Protein AF-A0A1Y3NS62-F1 (afdb_monomer_lite)

Foldseek 3Di:
DDWAWEWEQ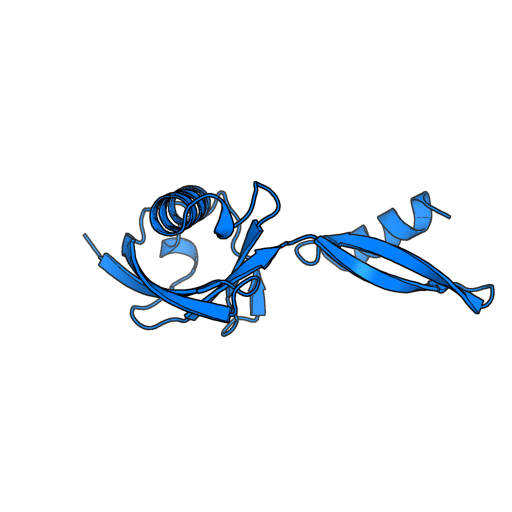EPLVRDTDTDTDDQQDFQLVVLVVVCVVVPCSSDDPQKFKAFPVVRATGDRGDGNVVVVDHRYGYIYTDGQWDWDFDQDPVRDTDTDTDRVNDPVVVVVVVVVVVD

Secondary structure (DSSP, 8-state):
--EEEEEEEETTTTEEEEEEEETTSBHHHHHHHHHHHHGGGG--TTEEEEETTTTEEPPTTSBSGGGTPPTT-EEEEEESEEEEEEE-TTS-EEEEEEETTS-HHHHHHHHHHT-

Sequence (115 aa):
MSQLSVKVVIVDMSITKTLSLVGSMTVQEVCRDIREKNGEVAGGIDHSLFWPDNKKWLALGRTLDFYDIKTGDTLEFKKKHRILKVKMMDETIKTFLIDESLPVKTIVEYVGQKL

Radius of gyration: 16.31 Å; chains: 1; bounding box: 48×23×37 Å

Structure (mmCIF, N/CA/C/O backbone):
data_AF-A0A1Y3NS62-F1
#
_entry.id   AF-A0A1Y3NS62-F1
#
loop_
_atom_site.group_PDB
_atom_site.id
_atom_site.type_symbol
_atom_site.label_atom_id
_atom_site.label_alt_id
_atom_site.label_comp_id
_atom_site.label_asym_id
_atom_site.label_entity_id
_atom_site.label_seq_id
_atom_site.pdbx_PDB_ins_code
_atom_site.Cartn_x
_atom_site.Cartn_y
_atom_site.Cartn_z
_atom_site.occupancy
_atom_site.B_iso_or_equiv
_atom_site.auth_seq_id
_atom_site.auth_comp_id
_atom_site.auth_asym_id
_atom_site.auth_atom_id
_atom_site.pdbx_PDB_model_num
ATOM 1 N N . MET A 1 1 ? -26.716 1.859 12.434 1.00 47.66 1 MET A N 1
ATOM 2 C CA . MET A 1 1 ? -25.401 2.336 11.958 1.00 47.66 1 MET A CA 1
ATOM 3 C C . MET A 1 1 ? -24.390 1.251 12.270 1.00 47.66 1 MET A C 1
ATOM 5 O O . MET A 1 1 ? -24.193 0.955 13.441 1.00 47.66 1 MET A O 1
ATOM 9 N N . SER A 1 2 ? -23.859 0.576 11.253 1.00 56.16 2 SER A N 1
ATOM 10 C CA . SER A 1 2 ? -23.007 -0.604 11.434 1.00 56.16 2 SER A CA 1
ATOM 11 C C . SER A 1 2 ? -21.579 -0.168 11.761 1.00 56.16 2 SER A C 1
ATOM 13 O O . SER A 1 2 ? -20.825 0.242 10.879 1.00 56.16 2 SER A O 1
ATOM 15 N N . GLN A 1 3 ? -21.238 -0.195 13.048 1.00 71.25 3 GLN A N 1
ATOM 16 C CA . GLN A 1 3 ? -19.872 0.009 13.518 1.00 71.25 3 GLN A CA 1
ATOM 17 C C . GLN A 1 3 ? -19.074 -1.282 13.286 1.00 71.25 3 GLN A C 1
ATOM 19 O O . GLN A 1 3 ? -19.490 -2.361 13.706 1.00 71.25 3 GLN A O 1
ATOM 24 N N . LEU A 1 4 ? -17.940 -1.162 12.606 1.00 79.88 4 LEU A N 1
ATOM 25 C CA . LEU A 1 4 ? -17.010 -2.238 12.289 1.00 79.88 4 LEU A CA 1
ATOM 26 C C . LEU A 1 4 ? -15.751 -2.045 13.129 1.00 79.88 4 LEU A C 1
ATOM 28 O O . LEU A 1 4 ? -15.069 -1.032 12.996 1.00 79.88 4 LEU A O 1
ATOM 32 N N . SER A 1 5 ? -15.415 -3.003 13.988 1.00 81.50 5 SER A N 1
ATOM 33 C CA . SER A 1 5 ? -14.142 -2.949 14.720 1.00 81.50 5 SER A CA 1
ATOM 34 C C . SER A 1 5 ? -13.089 -3.732 13.950 1.00 81.50 5 SER A C 1
ATOM 36 O O . SER A 1 5 ? -13.149 -4.957 13.916 1.00 81.50 5 SER A O 1
ATOM 38 N N . VAL A 1 6 ? -12.121 -3.051 13.348 1.00 84.56 6 VAL A N 1
ATOM 39 C CA . VAL A 1 6 ? -11.032 -3.673 12.579 1.00 84.56 6 VAL A CA 1
ATOM 40 C C . VAL A 1 6 ? -9.683 -3.449 13.236 1.00 84.56 6 VAL A C 1
ATOM 42 O O . VAL A 1 6 ? -9.439 -2.436 13.890 1.00 84.56 6 VAL A O 1
ATOM 45 N N . LYS A 1 7 ? -8.785 -4.412 13.063 1.00 85.06 7 LYS A N 1
ATOM 46 C CA . LYS A 1 7 ? -7.405 -4.342 13.535 1.00 85.06 7 LYS A CA 1
ATOM 47 C C . LYS A 1 7 ? -6.548 -3.712 12.453 1.00 85.06 7 LYS A C 1
ATOM 49 O O . LYS A 1 7 ? -6.329 -4.308 11.411 1.00 85.06 7 LYS A O 1
ATOM 54 N N . VAL A 1 8 ? -6.039 -2.520 12.702 1.00 85.12 8 VAL A N 1
ATOM 55 C CA . VAL A 1 8 ? -5.092 -1.846 11.821 1.00 85.12 8 VAL A CA 1
ATOM 56 C C . VAL A 1 8 ? -3.671 -2.116 12.309 1.00 85.12 8 VAL A C 1
ATOM 58 O O . VAL A 1 8 ? -3.312 -1.767 13.431 1.00 85.12 8 VAL A O 1
ATOM 61 N N . VAL A 1 9 ? -2.855 -2.734 11.465 1.00 83.75 9 VAL A N 1
ATOM 62 C CA . VAL A 1 9 ? -1.438 -3.022 11.683 1.00 83.75 9 VAL A CA 1
ATOM 63 C C . VAL A 1 9 ? -0.616 -1.967 10.964 1.00 83.75 9 VAL A C 1
ATOM 65 O O . VAL A 1 9 ? -0.591 -1.921 9.740 1.00 83.75 9 VAL A O 1
ATOM 68 N N . ILE A 1 10 ? 0.077 -1.113 11.701 1.00 81.12 10 ILE A N 1
ATOM 69 C CA . ILE A 1 10 ? 0.996 -0.132 11.126 1.00 81.12 10 ILE A CA 1
ATOM 70 C C . ILE A 1 10 ? 2.326 -0.831 10.902 1.00 81.12 10 ILE A C 1
ATOM 72 O O . ILE A 1 10 ? 3.041 -1.120 11.861 1.00 81.12 10 ILE A O 1
ATOM 76 N N . VAL A 1 11 ? 2.657 -1.103 9.641 1.00 73.44 11 VAL A N 1
ATOM 77 C CA . VAL A 1 11 ? 3.850 -1.882 9.274 1.00 73.44 11 VAL A CA 1
ATOM 78 C C . VAL A 1 11 ? 5.138 -1.141 9.646 1.00 73.44 11 VAL A C 1
ATOM 80 O O . VAL A 1 11 ? 6.090 -1.772 10.088 1.00 73.44 11 VAL A O 1
ATOM 83 N N . ASP A 1 12 ? 5.145 0.194 9.553 1.00 68.12 12 ASP A N 1
ATOM 84 C CA . ASP A 1 12 ? 6.319 1.033 9.858 1.00 68.12 12 ASP A CA 1
ATOM 85 C C . ASP A 1 12 ? 6.753 0.920 11.340 1.00 68.12 12 ASP A C 1
ATOM 87 O O . ASP A 1 12 ? 7.940 0.959 11.640 1.00 68.12 12 ASP A O 1
ATOM 91 N N . MET A 1 13 ? 5.810 0.661 12.259 1.00 66.00 13 MET A N 1
ATOM 92 C CA . MET A 1 13 ? 6.085 0.454 13.693 1.00 66.00 13 MET A CA 1
ATOM 93 C C . MET A 1 13 ? 5.811 -0.974 14.193 1.00 66.00 13 MET A C 1
ATOM 95 O O . MET A 1 13 ? 6.001 -1.253 15.373 1.00 66.00 13 MET A O 1
ATOM 99 N N . SER A 1 14 ? 5.322 -1.878 13.338 1.00 70.12 14 SER A N 1
ATOM 100 C CA . SER A 1 14 ? 4.799 -3.198 13.739 1.00 70.12 14 SER A CA 1
ATOM 101 C C . SER A 1 14 ? 3.763 -3.139 14.881 1.00 70.12 14 SER A C 1
ATOM 103 O O . SER A 1 14 ? 3.653 -4.058 15.693 1.00 70.12 14 SER A O 1
ATOM 105 N N . ILE A 1 15 ? 2.981 -2.055 14.957 1.00 79.56 15 ILE A N 1
ATOM 106 C CA . ILE A 1 15 ? 1.952 -1.857 15.990 1.00 79.56 15 ILE A CA 1
ATOM 107 C C . ILE A 1 15 ? 0.597 -2.274 15.436 1.00 79.56 15 ILE A C 1
ATOM 109 O O . ILE A 1 15 ? 0.157 -1.755 14.415 1.00 79.56 15 ILE A O 1
ATOM 113 N N . THR A 1 16 ? -0.108 -3.144 16.157 1.00 80.00 16 THR A N 1
ATOM 114 C CA . THR A 1 16 ? -1.509 -3.473 15.863 1.00 80.00 16 THR A CA 1
ATOM 115 C C . THR A 1 16 ? -2.429 -2.685 16.786 1.00 80.00 16 THR A C 1
ATOM 117 O O . THR A 1 16 ? -2.296 -2.758 18.007 1.00 80.00 16 THR A O 1
ATOM 120 N N . LYS A 1 17 ? -3.381 -1.942 16.223 1.00 78.94 17 LYS A N 1
ATOM 121 C CA . LYS A 1 17 ? -4.410 -1.207 16.964 1.00 78.94 17 LYS A CA 1
ATOM 122 C C . LYS A 1 17 ? -5.790 -1.559 16.449 1.00 78.94 17 LYS A C 1
ATOM 124 O O . LYS A 1 17 ? -6.032 -1.568 15.252 1.00 78.94 17 LYS A O 1
ATOM 129 N N . THR A 1 18 ? -6.716 -1.799 17.362 1.00 81.38 18 THR A N 1
ATOM 130 C CA . THR A 1 18 ? -8.120 -2.005 17.011 1.00 81.38 18 THR A CA 1
ATOM 131 C C . THR A 1 18 ? -8.802 -0.646 16.895 1.00 81.38 18 THR A C 1
ATOM 133 O O . THR A 1 18 ? -8.859 0.096 17.875 1.00 81.38 18 THR A O 1
ATOM 136 N N . LEU A 1 19 ? -9.301 -0.308 15.707 1.00 79.56 19 LEU A N 1
ATOM 137 C CA . LEU A 1 19 ? -10.101 0.886 15.469 1.00 79.56 19 LEU A CA 1
ATOM 138 C C . LEU A 1 19 ? -11.559 0.513 15.222 1.00 79.56 19 LEU A C 1
ATOM 140 O O . LEU A 1 19 ? -11.879 -0.354 14.410 1.00 79.56 19 LEU A O 1
ATOM 144 N N . SER A 1 20 ? -12.435 1.230 15.916 1.00 80.56 20 SER A N 1
ATOM 145 C CA . SER A 1 20 ? -13.868 1.263 15.651 1.00 80.56 20 SER A CA 1
ATOM 146 C C . SER A 1 20 ? -14.126 2.209 14.483 1.00 80.56 20 SER A C 1
ATOM 148 O O . SER A 1 20 ? -14.032 3.424 14.648 1.00 80.56 20 SER A O 1
ATOM 150 N N . LEU A 1 21 ? -14.415 1.659 13.311 1.00 78.94 21 LEU A N 1
ATOM 151 C CA . LEU A 1 21 ? -14.736 2.396 12.093 1.00 78.94 21 LEU A CA 1
ATOM 152 C C . LEU A 1 21 ? -16.220 2.238 11.765 1.00 78.94 21 LEU A C 1
ATOM 154 O O . LEU A 1 21 ? -16.913 1.386 12.319 1.00 78.94 21 LEU A O 1
ATOM 158 N N . VAL A 1 22 ? -16.720 3.047 10.840 1.00 81.19 22 VAL A N 1
ATOM 159 C CA . VAL A 1 22 ? -18.082 2.912 10.314 1.00 81.19 22 VAL A CA 1
ATOM 160 C C . VAL A 1 22 ? -17.977 2.552 8.838 1.00 81.19 22 VAL A C 1
ATOM 162 O O . VAL A 1 22 ? -17.185 3.160 8.123 1.00 81.19 22 VAL A O 1
ATOM 165 N N . GLY A 1 23 ? -18.764 1.579 8.364 1.00 76.31 23 GLY A N 1
ATOM 166 C CA . GLY A 1 23 ? -18.721 1.139 6.957 1.00 76.31 23 GLY A CA 1
ATOM 167 C C . GLY A 1 23 ? -18.938 2.279 5.951 1.00 76.31 23 GLY A C 1
ATOM 168 O O . GLY A 1 23 ? -18.350 2.280 4.871 1.00 76.31 23 GLY A O 1
ATOM 169 N N . SER A 1 24 ? -19.701 3.303 6.345 1.00 80.25 24 SER A N 1
ATOM 170 C CA . SER A 1 24 ? -19.955 4.504 5.545 1.00 80.25 24 SER A CA 1
ATOM 171 C C . SER A 1 24 ? -18.753 5.442 5.399 1.00 80.25 24 SER A C 1
ATOM 173 O O . SER A 1 24 ? -18.800 6.330 4.554 1.00 80.25 24 SER A O 1
ATOM 175 N N . MET A 1 25 ? -17.700 5.284 6.208 1.00 82.38 25 MET A N 1
ATOM 176 C CA . MET A 1 25 ? -16.495 6.109 6.100 1.00 82.38 25 MET A CA 1
ATOM 177 C C . MET A 1 25 ? -15.686 5.710 4.872 1.00 82.38 25 MET A C 1
ATOM 179 O O . MET A 1 25 ? -15.574 4.531 4.512 1.00 82.38 25 MET A O 1
ATOM 183 N N . THR A 1 26 ? -15.086 6.706 4.237 1.00 85.12 26 THR A N 1
ATOM 184 C CA . THR A 1 26 ? -14.135 6.482 3.150 1.00 85.12 26 THR A CA 1
ATOM 185 C C . THR A 1 26 ? -12.800 5.986 3.692 1.00 85.12 26 THR A C 1
ATOM 187 O O . THR A 1 26 ? -12.387 6.328 4.801 1.00 85.12 26 THR A O 1
ATOM 190 N N . VAL A 1 27 ? -12.071 5.201 2.899 1.00 84.19 27 VAL A N 1
ATOM 191 C CA . VAL A 1 27 ? -10.721 4.738 3.265 1.00 84.19 27 VAL A CA 1
ATOM 192 C C . VAL A 1 27 ? -9.791 5.931 3.544 1.00 84.19 27 VAL A C 1
ATOM 194 O O . VAL A 1 27 ? -8.908 5.833 4.394 1.00 84.19 27 VAL A O 1
ATOM 197 N N . GLN A 1 28 ? -10.005 7.076 2.886 1.00 83.44 28 GLN A N 1
ATOM 198 C CA . GLN A 1 28 ? -9.296 8.322 3.181 1.00 83.44 28 GLN A CA 1
ATOM 199 C C . GLN A 1 28 ? -9.586 8.860 4.588 1.00 83.44 28 GLN A C 1
ATOM 201 O O . GLN A 1 28 ? -8.650 9.225 5.300 1.00 83.44 28 GLN A O 1
ATOM 206 N N . GLU A 1 29 ? -10.850 8.911 5.004 1.00 83.94 29 GLU A N 1
ATOM 207 C CA . GLU A 1 29 ? -11.214 9.329 6.363 1.00 83.94 29 GLU A CA 1
ATOM 208 C C . GLU A 1 29 ? -10.660 8.367 7.407 1.00 83.94 29 GLU A C 1
ATOM 210 O O . GLU A 1 29 ? -10.131 8.803 8.421 1.00 83.94 29 GLU A O 1
ATOM 215 N N . VAL A 1 30 ? -10.695 7.066 7.128 1.00 81.69 30 VAL A N 1
ATOM 216 C CA . VAL A 1 30 ? -10.108 6.047 8.002 1.00 81.69 30 VAL A CA 1
ATOM 217 C C . VAL A 1 30 ? -8.598 6.212 8.124 1.00 81.69 30 VAL A C 1
ATOM 219 O O . VAL A 1 30 ? -8.065 6.171 9.227 1.00 81.69 30 VAL A O 1
ATOM 222 N N . CYS A 1 31 ? -7.902 6.453 7.014 1.00 80.25 31 CYS A N 1
ATOM 223 C CA . CYS A 1 31 ? -6.475 6.775 7.006 1.00 80.25 31 CYS A CA 1
ATOM 224 C C . CYS A 1 31 ? -6.177 8.014 7.866 1.00 80.25 31 CYS A C 1
ATOM 226 O O . CYS A 1 31 ? -5.236 8.012 8.663 1.00 80.25 31 CYS A O 1
ATOM 228 N N . ARG A 1 32 ? -7.013 9.051 7.759 1.00 80.12 32 ARG A N 1
ATOM 229 C CA . ARG A 1 32 ? -6.907 10.255 8.586 1.00 80.12 32 ARG A CA 1
ATOM 230 C C . ARG A 1 32 ? -7.154 9.957 10.067 1.00 80.12 32 ARG A C 1
ATOM 232 O O . ARG A 1 32 ? -6.370 10.426 10.880 1.00 80.12 32 ARG A O 1
ATOM 239 N N . ASP A 1 33 ? -8.168 9.167 10.412 1.00 81.06 33 ASP A N 1
ATOM 240 C CA . ASP A 1 33 ? -8.488 8.793 11.799 1.00 81.06 33 ASP A CA 1
ATOM 241 C C . ASP A 1 33 ? -7.361 7.962 12.432 1.00 81.06 33 ASP A C 1
ATOM 243 O O . ASP A 1 33 ? -6.941 8.220 13.560 1.00 81.06 33 ASP A O 1
ATOM 247 N N . ILE A 1 34 ? -6.791 7.020 11.670 1.00 79.75 34 ILE A N 1
ATOM 248 C CA . ILE A 1 34 ? -5.597 6.264 12.072 1.00 79.75 34 ILE A CA 1
ATOM 249 C C . ILE A 1 34 ? -4.440 7.226 12.333 1.00 79.75 34 ILE A C 1
ATOM 251 O O . ILE A 1 34 ? -3.789 7.122 13.370 1.00 79.75 34 ILE A O 1
ATOM 255 N N . ARG A 1 35 ? -4.193 8.182 11.432 1.00 77.38 35 ARG A N 1
ATOM 256 C CA . ARG A 1 35 ? -3.127 9.179 11.592 1.00 77.38 35 ARG A CA 1
ATOM 257 C C . ARG A 1 35 ? -3.356 10.089 12.794 1.00 77.38 35 ARG A C 1
ATOM 259 O O . ARG A 1 35 ? -2.411 10.381 13.513 1.00 77.38 35 ARG A O 1
ATOM 266 N N . GLU A 1 36 ? -4.588 10.505 13.044 1.00 77.62 36 GLU A N 1
ATOM 267 C CA . GLU A 1 36 ? -4.942 11.335 14.196 1.00 77.62 36 GLU A CA 1
ATOM 268 C C . GLU A 1 36 ? -4.734 10.569 15.511 1.00 77.62 36 GLU A C 1
ATOM 270 O O . GLU A 1 36 ? -4.149 11.097 16.455 1.00 77.62 36 GLU A O 1
ATOM 275 N N . LYS A 1 37 ? -5.089 9.279 15.547 1.00 73.25 37 LYS A N 1
ATOM 276 C CA . LYS A 1 37 ? -4.883 8.407 16.717 1.00 73.25 37 LYS A CA 1
ATOM 277 C C . LYS A 1 37 ? -3.443 7.945 16.929 1.00 73.25 37 LYS A C 1
ATOM 279 O O . LYS A 1 37 ? -3.097 7.555 18.046 1.00 73.25 37 LYS A O 1
ATOM 284 N N . ASN A 1 38 ? -2.614 7.940 15.888 1.00 66.88 38 ASN A N 1
ATOM 285 C CA . ASN A 1 38 ? -1.221 7.486 15.951 1.00 66.88 38 ASN A CA 1
ATOM 286 C C . ASN A 1 38 ? -0.179 8.603 15.790 1.00 66.88 38 ASN A C 1
ATOM 288 O O . ASN A 1 38 ? 1.016 8.318 15.866 1.00 66.88 38 ASN A O 1
ATOM 292 N N . GLY A 1 39 ? -0.607 9.853 15.606 1.00 60.47 39 GLY A N 1
ATOM 293 C CA . GLY A 1 39 ? 0.271 10.996 15.365 1.00 60.47 39 GLY A CA 1
ATOM 294 C C . GLY A 1 39 ? 1.012 10.926 14.023 1.00 60.47 39 GLY A C 1
ATOM 295 O O . GLY A 1 39 ? 0.736 10.090 13.160 1.00 60.47 39 GLY A O 1
ATOM 296 N N . GLU A 1 40 ? 2.010 11.798 13.842 1.00 53.28 40 GLU A N 1
ATOM 297 C CA . GLU A 1 40 ? 2.873 11.836 12.642 1.00 53.28 40 GLU A CA 1
ATOM 298 C C . GLU A 1 40 ? 3.617 10.519 12.361 1.00 53.28 40 GLU A C 1
ATOM 300 O O . GLU A 1 40 ? 4.076 10.292 11.243 1.00 53.28 40 GLU A O 1
ATOM 305 N N . VAL A 1 41 ? 3.666 9.617 13.343 1.00 50.97 41 VAL A N 1
ATOM 306 C CA . VAL A 1 41 ? 4.307 8.299 13.263 1.00 50.97 41 VAL A CA 1
ATOM 307 C C . VAL A 1 41 ? 3.507 7.294 12.427 1.00 50.97 41 VAL A C 1
ATOM 309 O O . VAL A 1 41 ? 4.046 6.276 12.003 1.00 50.97 41 VAL A O 1
ATOM 312 N N . ALA A 1 42 ? 2.228 7.566 12.145 1.00 53.44 42 ALA A N 1
ATOM 313 C CA . ALA A 1 42 ? 1.456 6.761 11.197 1.00 53.44 42 ALA A CA 1
ATOM 314 C C . ALA A 1 42 ? 1.985 6.910 9.760 1.00 53.44 42 ALA A C 1
ATOM 316 O O . ALA A 1 42 ? 1.835 5.994 8.959 1.00 53.44 42 ALA A O 1
ATOM 317 N N . GLY A 1 43 ? 2.642 8.032 9.449 1.00 54.97 43 GLY A N 1
ATOM 318 C CA . GLY A 1 43 ? 3.190 8.319 8.133 1.00 54.97 43 GLY A CA 1
ATOM 319 C C . GLY A 1 43 ? 2.313 9.222 7.252 1.00 54.97 43 GLY A C 1
ATOM 320 O O . GLY A 1 43 ? 1.180 9.569 7.587 1.00 54.97 43 GLY A O 1
ATOM 321 N N . GLY A 1 44 ? 2.906 9.696 6.148 1.00 60.94 44 GLY A N 1
ATOM 322 C CA . GLY A 1 44 ? 2.349 10.734 5.267 1.00 60.94 44 GLY A CA 1
ATOM 323 C C . GLY A 1 44 ? 1.344 10.247 4.215 1.00 60.94 44 GLY A C 1
ATOM 324 O O . GLY A 1 44 ? 0.932 9.090 4.218 1.00 60.94 44 GLY A O 1
ATOM 325 N N . ILE A 1 45 ? 0.995 11.139 3.279 1.00 62.62 45 ILE A N 1
ATOM 326 C CA . ILE A 1 45 ? 0.067 10.920 2.145 1.00 62.62 45 ILE A CA 1
ATOM 327 C C . ILE A 1 45 ? 0.396 9.699 1.268 1.00 62.62 45 ILE A C 1
ATOM 329 O O . ILE A 1 45 ? -0.471 9.190 0.564 1.00 62.62 45 ILE A O 1
ATOM 333 N N . ASP A 1 46 ? 1.628 9.204 1.344 1.00 69.69 46 ASP A N 1
ATOM 334 C CA . ASP A 1 46 ? 2.101 8.005 0.651 1.00 69.69 46 ASP A CA 1
ATOM 335 C C . ASP A 1 46 ? 1.645 6.683 1.290 1.00 69.69 46 ASP A C 1
ATOM 337 O O . ASP A 1 46 ? 1.933 5.607 0.755 1.00 69.69 46 ASP A O 1
ATOM 341 N N . HIS A 1 47 ? 0.967 6.730 2.442 1.00 75.38 47 HIS A N 1
ATOM 342 C CA . HIS A 1 47 ? 0.441 5.539 3.106 1.00 75.38 47 HIS A CA 1
ATOM 343 C C . HIS A 1 47 ? -0.943 5.184 2.596 1.00 75.38 47 HIS A C 1
ATOM 345 O O . HIS A 1 47 ? -1.784 6.029 2.283 1.00 75.38 47 HIS A O 1
ATOM 351 N N . SER A 1 48 ? -1.191 3.887 2.540 1.00 79.31 48 SER A N 1
ATOM 352 C CA . SER A 1 48 ? -2.479 3.349 2.163 1.00 79.31 48 SER A CA 1
ATOM 353 C C . SER A 1 48 ? -2.804 2.128 2.992 1.00 79.31 48 SER A C 1
ATOM 355 O O . SER A 1 48 ? -1.933 1.506 3.603 1.00 79.31 48 SER A O 1
ATOM 357 N N . LEU A 1 49 ? -4.091 1.806 3.011 1.00 83.56 49 LEU A N 1
ATOM 358 C CA . LEU A 1 49 ? -4.568 0.595 3.633 1.00 83.56 49 LEU A CA 1
ATOM 359 C C . LEU A 1 49 ? -4.402 -0.569 2.658 1.00 83.56 49 LEU A C 1
ATOM 361 O O . LEU A 1 49 ? -4.884 -0.540 1.525 1.00 83.56 49 LEU A O 1
ATOM 365 N N . PHE A 1 50 ? -3.756 -1.618 3.126 1.00 85.69 50 PHE A N 1
ATOM 366 C CA . PHE A 1 50 ? -3.660 -2.896 2.458 1.00 85.69 50 PHE A CA 1
ATOM 367 C C . PHE A 1 50 ? -4.498 -3.908 3.222 1.00 85.69 50 PHE A C 1
ATOM 369 O O . PHE A 1 50 ? -4.442 -3.989 4.442 1.00 85.69 50 PHE A O 1
ATOM 376 N N . TRP A 1 51 ? -5.295 -4.681 2.508 1.00 87.44 51 TRP A N 1
ATOM 377 C CA . TRP A 1 51 ? -6.073 -5.747 3.101 1.00 87.44 51 TRP A CA 1
ATOM 378 C C . TRP A 1 51 ? -5.329 -7.072 2.909 1.00 87.44 51 TRP A C 1
ATOM 380 O O . TRP A 1 51 ? -5.325 -7.585 1.788 1.00 87.44 51 TRP A O 1
ATOM 390 N N . PRO A 1 52 ? -4.689 -7.626 3.955 1.00 82.50 52 PRO A N 1
ATOM 391 C CA . PRO A 1 52 ? -3.927 -8.869 3.869 1.00 82.50 52 PRO A CA 1
ATOM 392 C C . PRO A 1 52 ? -4.779 -10.077 3.481 1.00 82.50 52 PRO A C 1
ATOM 394 O O . PRO A 1 52 ? -4.329 -10.874 2.661 1.00 82.50 52 PRO A O 1
ATOM 397 N N . ASP A 1 53 ? -6.008 -10.180 3.995 1.00 83.56 53 ASP A N 1
ATOM 398 C CA . ASP A 1 53 ? -6.891 -11.327 3.737 1.00 83.56 53 ASP A CA 1
ATOM 399 C C . ASP A 1 53 ? -7.210 -11.470 2.241 1.00 83.56 53 ASP A C 1
ATOM 401 O O . ASP A 1 53 ? -7.025 -12.522 1.633 1.00 83.56 53 ASP A O 1
ATOM 405 N N . ASN A 1 54 ? -7.548 -10.349 1.599 1.00 81.88 54 ASN A N 1
ATOM 406 C CA . ASN A 1 54 ? -7.849 -10.309 0.171 1.00 81.88 54 ASN A CA 1
ATOM 407 C C . ASN A 1 54 ? -6.645 -9.853 -0.688 1.00 81.88 54 ASN A C 1
ATOM 409 O O . ASN A 1 54 ? -6.802 -9.605 -1.885 1.00 81.88 54 ASN A O 1
ATOM 413 N N . LYS A 1 55 ? -5.456 -9.690 -0.090 1.00 79.88 55 LYS A N 1
ATOM 414 C CA . LYS A 1 55 ? -4.202 -9.212 -0.712 1.00 79.88 55 LYS A CA 1
ATOM 415 C C . LYS A 1 55 ? -4.373 -8.009 -1.653 1.00 79.88 55 LYS A C 1
ATOM 417 O O . LYS A 1 55 ? -3.707 -7.925 -2.685 1.00 79.88 55 LYS A O 1
ATOM 422 N N . LYS A 1 56 ? -5.280 -7.085 -1.326 1.00 83.56 56 LYS A N 1
ATOM 423 C CA . LYS A 1 56 ? -5.623 -5.933 -2.178 1.00 83.56 56 LYS A CA 1
ATOM 424 C C . LYS A 1 56 ? -5.411 -4.618 -1.453 1.00 83.56 56 LYS A C 1
ATOM 426 O O . LYS A 1 56 ? -5.647 -4.510 -0.254 1.00 83.56 56 LYS A O 1
ATOM 431 N N . TRP A 1 57 ? -5.022 -3.600 -2.204 1.00 84.50 57 TRP A N 1
ATOM 432 C CA . TRP A 1 57 ? -4.981 -2.232 -1.706 1.00 84.50 57 TRP A CA 1
ATOM 433 C C . TRP A 1 57 ? -6.384 -1.626 -1.696 1.00 84.50 57 TRP A C 1
ATOM 435 O O . TRP A 1 57 ? -7.164 -1.792 -2.638 1.00 84.50 57 TRP A O 1
ATOM 445 N N . LEU A 1 58 ? -6.705 -0.928 -0.615 1.00 82.88 58 LEU A N 1
ATOM 446 C CA . LEU A 1 58 ? -7.965 -0.225 -0.436 1.00 82.88 58 LEU A CA 1
ATOM 447 C C . LEU A 1 58 ? -7.862 1.152 -1.098 1.00 82.88 58 LEU A C 1
ATOM 449 O O . LEU A 1 58 ? -6.941 1.928 -0.840 1.00 82.88 58 LEU A O 1
ATOM 453 N N . ALA A 1 59 ? -8.805 1.454 -1.986 1.00 81.75 59 ALA A N 1
ATOM 454 C CA . ALA A 1 59 ? -8.827 2.721 -2.699 1.00 81.75 59 ALA A CA 1
ATOM 455 C C . ALA A 1 59 ? -9.324 3.829 -1.765 1.00 81.75 59 ALA A C 1
ATOM 457 O O . ALA A 1 59 ? -10.417 3.721 -1.218 1.00 81.75 59 ALA A O 1
ATOM 458 N N . LEU A 1 60 ? -8.550 4.913 -1.635 1.00 79.19 60 LEU A N 1
ATOM 459 C CA . LEU A 1 60 ? -8.854 6.050 -0.751 1.00 79.19 60 LEU A CA 1
ATOM 460 C C . LEU A 1 60 ? -10.259 6.640 -0.984 1.00 79.19 60 LEU A C 1
ATOM 462 O O . LEU A 1 60 ? -10.922 7.029 -0.029 1.00 79.19 60 LEU A O 1
ATOM 466 N N . GLY A 1 61 ? -10.722 6.651 -2.240 1.00 80.19 61 GLY A N 1
ATOM 467 C CA . GLY A 1 61 ? -12.043 7.152 -2.633 1.00 80.19 61 GLY A CA 1
ATOM 468 C C . GLY A 1 61 ? -13.192 6.144 -2.523 1.00 80.19 61 GLY A C 1
ATOM 469 O O . GLY A 1 61 ? -14.300 6.456 -2.949 1.00 80.19 61 GLY A O 1
ATOM 470 N N . ARG A 1 62 ? -12.956 4.928 -2.013 1.00 83.38 62 ARG A N 1
ATOM 471 C CA . ARG A 1 62 ? -14.012 3.936 -1.759 1.00 83.38 62 ARG A CA 1
ATOM 472 C C . ARG A 1 62 ? -14.336 3.862 -0.269 1.00 83.38 62 ARG A C 1
ATOM 474 O O . ARG A 1 62 ? -13.500 4.171 0.577 1.00 83.38 62 ARG A O 1
ATOM 481 N N . THR A 1 63 ? -15.567 3.474 0.041 1.00 84.62 63 THR A N 1
ATOM 482 C CA . THR A 1 63 ? -16.044 3.241 1.410 1.00 84.62 63 THR A CA 1
ATOM 483 C C . THR A 1 63 ? -15.633 1.858 1.899 1.00 84.62 63 THR A C 1
ATOM 485 O O . THR A 1 63 ? -15.400 0.963 1.087 1.00 84.62 63 THR A O 1
ATOM 488 N N . LEU A 1 64 ? -15.545 1.658 3.216 1.00 79.69 64 LEU A N 1
ATOM 489 C CA . LEU A 1 64 ? -15.280 0.322 3.768 1.00 79.69 64 LEU A CA 1
ATOM 490 C C . LEU A 1 64 ? -16.421 -0.658 3.477 1.00 79.69 64 LEU A C 1
ATOM 492 O O . LEU A 1 64 ? -16.155 -1.840 3.279 1.00 79.69 64 LEU A O 1
ATOM 496 N N . ASP A 1 65 ? -17.654 -0.156 3.386 1.00 80.56 65 ASP A N 1
ATOM 497 C CA . ASP A 1 65 ? -18.843 -0.939 3.028 1.00 80.56 65 ASP A CA 1
ATOM 498 C C . ASP A 1 65 ? -18.706 -1.598 1.648 1.00 80.56 65 ASP A C 1
ATOM 500 O O . ASP A 1 65 ? -19.081 -2.749 1.468 1.00 80.56 65 ASP A O 1
ATOM 504 N N . PHE A 1 66 ? -18.048 -0.920 0.695 1.00 81.25 66 PHE A N 1
ATOM 505 C CA . PHE A 1 66 ? -17.761 -1.484 -0.629 1.00 81.25 66 PHE A CA 1
ATOM 506 C C . PHE A 1 66 ? -16.919 -2.767 -0.553 1.00 81.25 66 PHE A C 1
ATOM 508 O O . PHE A 1 66 ? -16.928 -3.591 -1.467 1.00 81.25 66 PHE A O 1
ATOM 515 N N . TYR A 1 67 ? -16.116 -2.902 0.498 1.00 76.38 67 TYR A N 1
ATOM 516 C CA . TYR A 1 67 ? -15.153 -3.977 0.634 1.00 76.38 67 TYR A CA 1
ATOM 517 C C . TYR A 1 67 ? -15.669 -5.155 1.470 1.00 76.38 67 TYR A C 1
ATOM 519 O O . TYR A 1 67 ? -14.891 -6.079 1.659 1.00 76.38 67 TYR A O 1
ATOM 527 N N . ASP A 1 68 ? -16.930 -5.180 1.924 1.00 74.06 68 ASP A N 1
ATOM 528 C CA . ASP A 1 68 ? -17.481 -6.266 2.767 1.00 74.06 68 ASP A CA 1
ATOM 529 C C . ASP A 1 68 ? -16.582 -6.602 3.981 1.00 74.06 68 ASP A C 1
ATOM 531 O O . ASP A 1 68 ? -16.499 -7.744 4.439 1.00 74.06 68 ASP A O 1
ATOM 535 N N . ILE A 1 69 ? -15.873 -5.592 4.502 1.00 78.25 69 ILE A N 1
ATOM 536 C CA . ILE A 1 69 ? -14.957 -5.743 5.636 1.00 78.25 69 ILE A CA 1
ATOM 537 C C . ILE A 1 69 ? -15.781 -6.053 6.882 1.00 78.25 69 ILE A C 1
ATOM 539 O O . ILE A 1 69 ? -16.728 -5.332 7.208 1.00 78.25 69 ILE A O 1
ATOM 543 N N . LYS A 1 70 ? -15.407 -7.103 7.611 1.00 79.50 70 LYS A N 1
ATOM 544 C CA . LYS A 1 70 ? -16.108 -7.551 8.815 1.00 79.50 70 LYS A CA 1
ATOM 545 C C . LYS A 1 70 ? -15.400 -7.094 10.081 1.00 79.50 70 LYS A C 1
ATOM 547 O O . LYS A 1 70 ? -14.197 -6.843 10.127 1.00 79.50 70 LYS A O 1
ATOM 552 N N . THR A 1 71 ? -16.167 -7.028 11.164 1.00 81.06 71 THR A N 1
ATOM 553 C CA . THR A 1 71 ? -15.612 -6.823 12.503 1.00 81.06 71 THR A CA 1
ATOM 554 C C . THR A 1 71 ? -14.642 -7.957 12.842 1.00 81.06 71 THR A C 1
ATOM 556 O O . THR A 1 71 ? -15.016 -9.126 12.820 1.00 81.06 71 THR A O 1
ATOM 559 N N . GLY A 1 72 ? -13.404 -7.602 13.177 1.00 80.69 72 GLY A N 1
ATOM 560 C CA . GLY A 1 72 ? -12.304 -8.524 13.454 1.00 80.69 72 GLY A CA 1
ATOM 561 C C . GLY A 1 72 ? -11.274 -8.624 12.331 1.00 80.69 72 GLY A C 1
ATOM 562 O O . GLY A 1 72 ? -10.183 -9.137 12.589 1.00 80.69 72 GLY A O 1
ATOM 563 N N . ASP A 1 73 ? -11.573 -8.094 11.139 1.00 84.56 73 ASP A N 1
ATOM 564 C CA . ASP A 1 73 ? -10.626 -8.100 10.026 1.00 84.56 73 ASP A CA 1
ATOM 565 C C . ASP A 1 73 ? -9.369 -7.303 10.344 1.00 84.56 73 ASP A C 1
ATOM 567 O O . ASP A 1 73 ? -9.372 -6.334 11.112 1.00 84.56 73 ASP A O 1
ATOM 571 N N . THR A 1 74 ? -8.274 -7.737 9.728 1.00 84.19 74 THR A N 1
ATOM 572 C CA . THR A 1 74 ? -6.972 -7.095 9.865 1.00 84.19 74 THR A CA 1
ATOM 573 C C . THR A 1 74 ? -6.650 -6.323 8.596 1.00 84.19 74 THR A C 1
ATOM 575 O O . THR A 1 74 ? -6.767 -6.854 7.496 1.00 84.19 74 THR A O 1
ATOM 578 N N . LEU A 1 75 ? -6.244 -5.070 8.757 1.00 86.31 75 LEU A N 1
ATOM 579 C CA . LEU A 1 75 ? -5.864 -4.134 7.709 1.00 86.31 75 LEU A CA 1
ATOM 580 C C . LEU A 1 75 ? -4.447 -3.649 8.000 1.00 86.31 75 LEU A C 1
ATOM 582 O O . LEU A 1 75 ? -4.123 -3.345 9.137 1.00 86.31 75 LEU A O 1
ATOM 586 N N . GLU A 1 76 ? -3.593 -3.555 6.998 1.00 86.06 76 GLU A N 1
ATOM 587 C CA . GLU A 1 76 ? -2.218 -3.090 7.139 1.00 86.06 76 GLU A CA 1
ATOM 588 C C . GLU A 1 76 ? -2.095 -1.648 6.647 1.00 86.06 76 GLU A C 1
ATOM 590 O O . GLU A 1 76 ? -2.391 -1.343 5.495 1.00 86.06 76 GLU A O 1
ATOM 595 N N . PHE A 1 77 ? -1.629 -0.747 7.502 1.00 84.06 77 PHE A N 1
ATOM 596 C CA . PHE A 1 77 ? -1.264 0.609 7.126 1.00 84.06 77 PHE A CA 1
ATOM 597 C C . PHE A 1 77 ? 0.210 0.644 6.726 1.00 84.06 77 PHE A C 1
ATOM 599 O O . PHE A 1 77 ? 1.097 0.507 7.576 1.00 84.06 77 PHE A O 1
ATOM 606 N N . LYS A 1 78 ? 0.481 0.787 5.425 1.00 81.44 78 LYS A N 1
ATOM 607 C CA . LYS A 1 78 ? 1.846 0.760 4.883 1.00 81.44 78 LYS A CA 1
ATOM 608 C C . LYS A 1 78 ? 2.030 1.732 3.718 1.00 81.44 78 LYS A C 1
ATOM 610 O O . LYS A 1 78 ? 1.064 2.128 3.065 1.00 81.44 78 LYS A O 1
ATOM 615 N N . LYS A 1 79 ? 3.282 2.119 3.457 1.00 78.25 79 LYS A N 1
ATOM 616 C CA . LYS A 1 79 ? 3.656 2.953 2.302 1.00 78.25 79 LYS A CA 1
ATOM 617 C C . LYS A 1 79 ? 3.338 2.208 1.011 1.00 78.25 79 LYS A C 1
ATOM 619 O O . LYS A 1 79 ? 3.712 1.047 0.869 1.00 78.25 79 LYS A O 1
ATOM 624 N N . LYS A 1 80 ? 2.678 2.886 0.072 1.00 76.12 80 LYS A N 1
ATOM 625 C CA . LYS A 1 80 ? 2.449 2.369 -1.286 1.00 76.12 80 LYS A CA 1
ATOM 626 C C . LYS A 1 80 ? 3.752 2.206 -2.060 1.00 76.12 80 LYS A C 1
ATOM 628 O O . LYS A 1 80 ? 3.916 1.271 -2.835 1.00 76.12 80 LYS A O 1
ATOM 633 N N . HIS A 1 81 ? 4.672 3.137 -1.830 1.00 77.50 81 HIS A N 1
ATOM 634 C CA . HIS A 1 81 ? 5.957 3.187 -2.494 1.00 77.50 81 HIS A CA 1
ATOM 635 C C . HIS A 1 81 ? 6.965 2.250 -1.829 1.00 77.50 81 HIS A C 1
ATOM 637 O O . HIS A 1 81 ? 7.293 2.409 -0.650 1.00 77.50 81 HIS A O 1
ATOM 643 N N . ARG A 1 82 ? 7.516 1.318 -2.606 1.00 78.69 82 ARG A N 1
ATOM 644 C CA . ARG A 1 82 ? 8.583 0.414 -2.185 1.00 78.69 82 ARG A CA 1
ATOM 645 C C . ARG A 1 82 ? 9.749 0.460 -3.163 1.00 78.69 82 ARG A C 1
ATOM 647 O O . ARG A 1 82 ? 9.574 0.608 -4.370 1.00 78.69 82 ARG A O 1
ATOM 654 N N . ILE A 1 83 ? 10.960 0.322 -2.628 1.00 81.94 83 ILE A N 1
ATOM 655 C CA . ILE A 1 83 ? 12.169 0.202 -3.444 1.00 81.94 83 ILE A CA 1
ATOM 656 C C . ILE A 1 83 ? 12.196 -1.199 -4.063 1.00 81.94 83 ILE A C 1
ATOM 658 O O . ILE A 1 83 ? 12.335 -2.195 -3.351 1.00 81.94 83 ILE A O 1
ATOM 662 N N . LEU A 1 84 ? 12.092 -1.264 -5.387 1.00 84.75 84 LEU A N 1
ATOM 663 C CA . LEU A 1 84 ? 12.220 -2.472 -6.186 1.00 84.75 84 LEU A CA 1
ATOM 664 C C . LEU A 1 84 ? 13.582 -2.472 -6.886 1.00 84.75 84 LEU A C 1
ATOM 666 O O . LEU A 1 84 ? 13.945 -1.520 -7.579 1.00 84.75 84 LEU A O 1
ATOM 670 N N . LYS A 1 85 ? 14.345 -3.552 -6.706 1.00 85.44 85 LYS A N 1
ATOM 671 C CA . LYS A 1 85 ? 15.567 -3.805 -7.476 1.00 85.44 85 LYS A CA 1
ATOM 672 C C . LYS A 1 85 ? 15.182 -4.539 -8.752 1.00 85.44 85 LYS A C 1
ATOM 6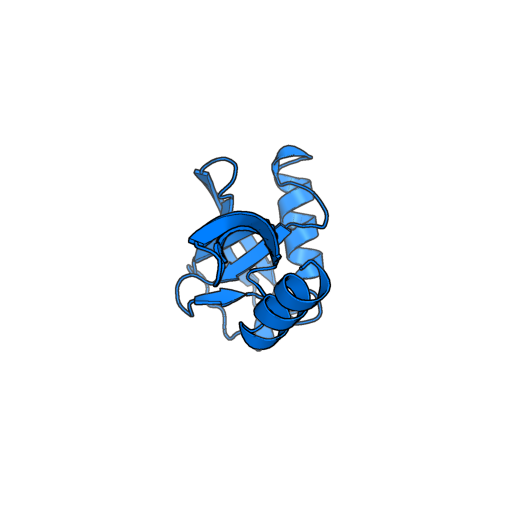74 O O . LYS A 1 85 ? 14.680 -5.657 -8.678 1.00 85.44 85 LYS A O 1
ATOM 679 N N . VAL A 1 86 ? 15.419 -3.917 -9.900 1.00 85.75 86 VAL A N 1
ATOM 680 C CA . VAL A 1 86 ? 15.131 -4.492 -11.216 1.00 85.75 86 VAL A CA 1
ATOM 681 C C . VAL A 1 86 ? 16.454 -4.809 -11.901 1.00 85.75 86 VAL A C 1
ATOM 683 O O . VAL A 1 86 ? 17.299 -3.924 -12.046 1.00 85.75 86 VAL A O 1
ATOM 686 N N . LYS A 1 87 ? 16.638 -6.076 -12.292 1.00 88.31 87 LYS A N 1
ATOM 687 C CA . LYS A 1 87 ? 17.737 -6.483 -13.173 1.00 88.31 87 LYS A CA 1
ATOM 688 C C . LYS A 1 87 ? 17.331 -6.151 -14.607 1.00 88.31 87 LYS A C 1
ATOM 690 O O . LYS A 1 87 ? 16.304 -6.629 -15.085 1.00 88.31 87 LYS A O 1
ATOM 695 N N . MET A 1 88 ? 18.116 -5.301 -15.244 1.00 85.44 88 MET A N 1
ATOM 696 C CA . MET A 1 88 ? 17.920 -4.840 -16.612 1.00 85.44 88 MET A CA 1
ATOM 697 C C . MET A 1 88 ? 18.459 -5.860 -17.626 1.00 85.44 88 MET A C 1
ATOM 699 O O . MET A 1 88 ? 19.130 -6.827 -17.258 1.00 85.44 88 MET A O 1
ATOM 703 N N . MET A 1 89 ? 18.158 -5.649 -18.914 1.00 86.06 89 MET A N 1
ATOM 704 C CA . MET A 1 89 ? 18.642 -6.519 -20.000 1.00 86.06 89 MET A CA 1
ATOM 705 C C . MET A 1 89 ? 20.168 -6.475 -20.173 1.00 86.06 89 MET A C 1
ATOM 707 O O . MET A 1 89 ? 20.750 -7.447 -20.638 1.00 86.06 89 MET A O 1
ATOM 711 N N . ASP A 1 90 ? 20.813 -5.387 -19.755 1.00 88.06 90 ASP A N 1
ATOM 712 C CA . ASP A 1 90 ? 22.272 -5.212 -19.725 1.00 88.06 90 ASP A CA 1
ATOM 713 C C . ASP A 1 90 ? 22.931 -5.813 -18.463 1.00 88.06 90 ASP A C 1
ATOM 715 O O . ASP A 1 90 ? 24.074 -5.504 -18.141 1.00 88.06 90 ASP A O 1
ATOM 719 N N . GLU A 1 91 ? 22.190 -6.638 -17.717 1.00 86.75 91 GLU A N 1
ATOM 720 C CA . GLU A 1 91 ? 22.559 -7.223 -16.424 1.00 86.75 91 GLU A CA 1
ATOM 721 C C . GLU A 1 91 ? 22.785 -6.239 -15.268 1.00 86.75 91 GLU A C 1
ATOM 723 O O . GLU A 1 91 ? 23.058 -6.673 -14.143 1.00 86.75 91 GLU A O 1
ATOM 728 N N . THR A 1 92 ? 22.588 -4.936 -15.476 1.00 88.75 92 THR A N 1
ATOM 729 C CA . THR A 1 92 ? 22.701 -3.952 -14.399 1.00 88.75 92 THR A CA 1
ATOM 730 C C . THR A 1 92 ? 21.511 -4.040 -13.445 1.00 88.75 92 THR A C 1
ATOM 732 O O . THR A 1 92 ? 20.376 -4.322 -13.834 1.00 88.75 92 THR A O 1
ATOM 735 N N . ILE A 1 93 ? 21.757 -3.806 -12.154 1.00 90.06 93 ILE A N 1
ATOM 736 C CA . ILE A 1 93 ? 20.702 -3.758 -11.138 1.00 90.06 93 ILE A CA 1
ATOM 737 C C . ILE A 1 93 ? 20.430 -2.295 -10.812 1.00 90.06 93 ILE A C 1
ATOM 739 O O . ILE A 1 93 ? 21.271 -1.622 -10.215 1.00 90.06 93 ILE A O 1
ATOM 743 N N . LYS A 1 94 ? 19.236 -1.814 -11.158 1.00 85.88 94 LYS A N 1
ATOM 744 C CA . LYS A 1 94 ? 18.778 -0.465 -10.807 1.00 85.88 94 LYS A CA 1
ATOM 745 C C . LYS A 1 94 ? 17.679 -0.524 -9.748 1.00 85.88 94 LYS A C 1
ATOM 747 O O . LYS A 1 94 ? 16.808 -1.393 -9.767 1.00 85.88 94 LYS A O 1
ATOM 752 N N . THR A 1 95 ? 17.733 0.405 -8.798 1.00 88.06 95 THR A N 1
ATOM 753 C CA . THR A 1 95 ? 16.724 0.571 -7.743 1.00 88.06 95 THR A CA 1
ATOM 754 C C . THR A 1 95 ? 15.709 1.629 -8.147 1.00 88.06 95 THR A C 1
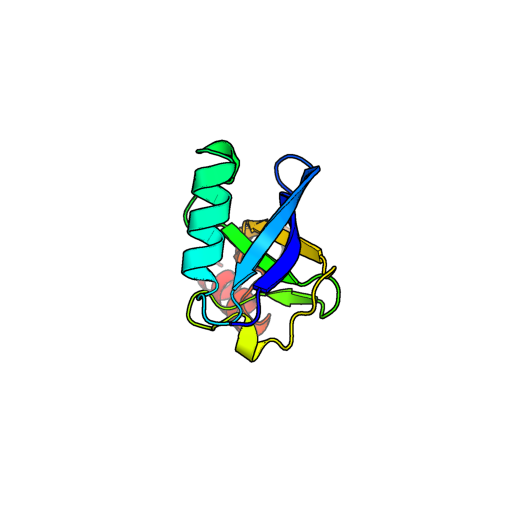ATOM 756 O O . THR A 1 95 ? 16.080 2.786 -8.341 1.00 88.06 95 THR A O 1
ATOM 759 N N . PHE A 1 96 ? 14.434 1.257 -8.205 1.00 84.31 96 PHE A N 1
ATOM 760 C CA . PHE A 1 96 ? 13.332 2.178 -8.471 1.00 84.31 96 PHE A CA 1
ATOM 761 C C . PHE A 1 96 ? 12.385 2.230 -7.286 1.00 84.31 96 PHE A C 1
ATOM 763 O O . PHE A 1 96 ? 12.092 1.211 -6.668 1.00 84.31 96 PHE A O 1
ATOM 770 N N . LEU A 1 97 ? 11.889 3.423 -6.983 1.00 83.00 97 LEU A N 1
ATOM 771 C CA . LEU A 1 97 ? 10.794 3.613 -6.045 1.00 83.00 97 LEU A CA 1
ATOM 772 C C . LEU A 1 97 ? 9.488 3.439 -6.829 1.00 83.00 97 LEU A C 1
ATOM 774 O O . LEU A 1 97 ? 9.184 4.252 -7.700 1.00 83.00 97 LEU A O 1
ATOM 778 N N . ILE A 1 98 ? 8.788 2.336 -6.574 1.00 83.00 98 ILE A N 1
ATOM 779 C CA . ILE A 1 98 ? 7.605 1.889 -7.316 1.00 83.00 98 ILE A CA 1
ATOM 780 C C . ILE A 1 98 ? 6.397 1.854 -6.383 1.00 83.00 98 ILE A C 1
ATOM 782 O O . ILE A 1 98 ? 6.514 1.417 -5.242 1.00 83.00 98 ILE A O 1
ATOM 786 N N . ASP A 1 99 ? 5.238 2.281 -6.878 1.00 80.06 99 ASP A N 1
ATOM 787 C CA . ASP A 1 99 ? 3.957 2.122 -6.189 1.00 80.06 99 ASP A CA 1
ATOM 788 C C . ASP A 1 99 ? 3.410 0.690 -6.398 1.00 80.06 99 ASP A C 1
ATOM 790 O O . ASP A 1 99 ? 3.042 0.311 -7.511 1.00 80.06 99 ASP A O 1
ATOM 794 N N . GLU A 1 100 ? 3.358 -0.114 -5.329 1.00 74.94 100 GLU A N 1
ATOM 795 C CA . GLU A 1 100 ? 2.832 -1.494 -5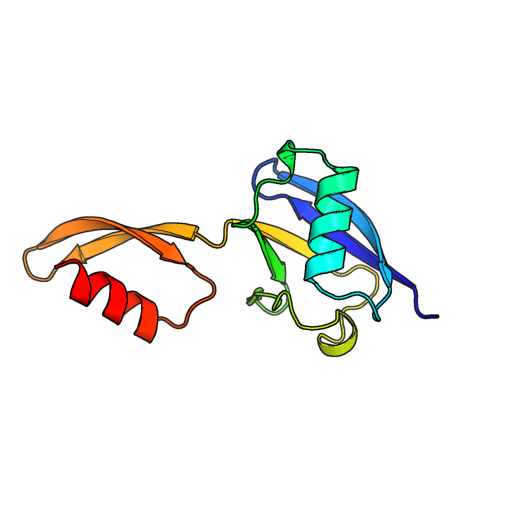.338 1.00 74.94 100 GLU A CA 1
ATOM 796 C C . GLU A 1 100 ? 1.300 -1.564 -5.494 1.00 74.94 100 GLU A C 1
ATOM 798 O O . GLU A 1 100 ? 0.742 -2.657 -5.625 1.00 74.94 100 GLU A O 1
ATOM 803 N N . SER A 1 101 ? 0.591 -0.433 -5.454 1.00 70.81 101 SER A N 1
ATOM 804 C CA . SER A 1 101 ? -0.852 -0.380 -5.717 1.00 70.81 101 SER A CA 1
ATOM 805 C C . SER A 1 101 ? -1.192 -0.373 -7.207 1.00 70.81 101 SER A C 1
ATOM 807 O O . SER A 1 101 ? -2.342 -0.632 -7.571 1.00 70.81 101 SER A O 1
ATOM 809 N N . LEU A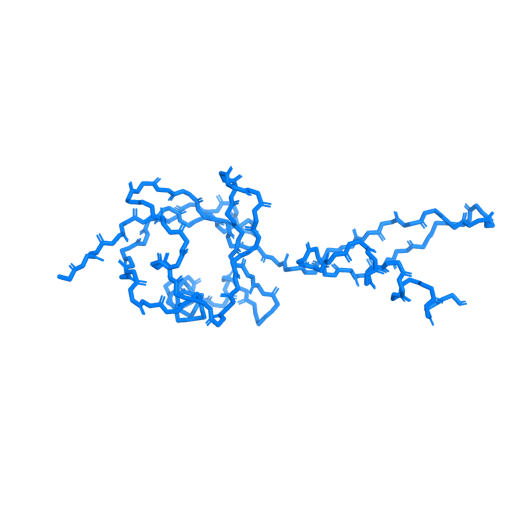 1 102 ? -0.208 -0.114 -8.071 1.00 77.75 102 LEU A N 1
ATOM 810 C CA . LEU A 1 102 ? -0.384 -0.080 -9.518 1.00 77.75 102 LEU A CA 1
ATOM 811 C C . LEU A 1 102 ? -0.183 -1.465 -10.152 1.00 77.75 102 LEU A C 1
ATOM 813 O O . LEU A 1 102 ? 0.595 -2.283 -9.659 1.00 77.75 102 LEU A O 1
ATOM 817 N N . PRO A 1 103 ? -0.861 -1.749 -11.279 1.00 82.06 103 PRO A N 1
ATOM 818 C CA . PRO A 1 103 ? -0.630 -2.980 -12.018 1.00 82.06 103 PRO A CA 1
ATOM 819 C C . PRO A 1 103 ? 0.805 -3.033 -12.553 1.00 82.06 103 PRO A C 1
ATOM 821 O O . PRO A 1 103 ? 1.383 -2.014 -12.938 1.00 82.06 103 PRO A O 1
ATOM 824 N N . VAL A 1 104 ? 1.342 -4.252 -12.675 1.00 83.19 104 VAL A N 1
ATOM 825 C CA . VAL A 1 104 ? 2.710 -4.511 -13.168 1.00 83.19 104 VAL A CA 1
ATOM 826 C C . VAL A 1 104 ? 2.982 -3.814 -14.502 1.00 83.19 104 VAL A C 1
ATOM 828 O O . VAL A 1 104 ? 4.085 -3.330 -14.721 1.00 83.19 104 VAL A O 1
ATOM 831 N N . LYS A 1 105 ? 1.969 -3.683 -15.367 1.00 87.06 105 LYS A N 1
ATOM 832 C CA . LYS A 1 105 ? 2.079 -2.943 -16.630 1.00 87.06 105 LYS A CA 1
ATOM 833 C C . LYS A 1 105 ? 2.581 -1.507 -16.423 1.00 87.06 105 LYS A C 1
ATOM 835 O O . LYS A 1 105 ? 3.577 -1.130 -17.026 1.00 87.06 105 LYS A O 1
ATOM 840 N N . THR A 1 106 ? 1.938 -0.742 -15.543 1.00 85.69 106 THR A N 1
ATOM 841 C CA . THR A 1 106 ? 2.300 0.660 -15.279 1.00 85.69 106 THR A CA 1
ATOM 842 C C . THR A 1 106 ? 3.669 0.768 -14.614 1.00 85.69 106 THR A C 1
ATOM 844 O O . THR A 1 106 ? 4.425 1.696 -14.889 1.00 85.69 106 THR A O 1
ATOM 847 N N . ILE A 1 107 ? 4.023 -0.215 -13.782 1.00 84.56 107 ILE A N 1
ATOM 848 C CA . ILE A 1 107 ? 5.354 -0.318 -13.175 1.00 84.56 107 ILE A CA 1
ATOM 849 C C . ILE A 1 107 ? 6.423 -0.494 -14.260 1.00 84.56 107 ILE A C 1
ATOM 851 O O . ILE A 1 107 ? 7.425 0.217 -14.258 1.00 84.56 107 ILE A O 1
ATOM 855 N N . VAL A 1 108 ? 6.203 -1.414 -15.202 1.00 85.50 108 VAL A N 1
ATOM 856 C CA . VAL A 1 108 ? 7.126 -1.671 -16.316 1.00 85.50 108 VAL A CA 1
ATOM 857 C C . VAL A 1 108 ? 7.223 -0.456 -17.239 1.00 85.50 108 VAL A C 1
ATOM 859 O O . VAL A 1 108 ? 8.327 -0.104 -17.637 1.00 85.50 108 VAL A O 1
ATOM 862 N N . GLU A 1 109 ? 6.113 0.228 -17.527 1.00 86.69 109 GLU A N 1
ATOM 863 C CA . GLU A 1 109 ? 6.115 1.481 -18.299 1.00 86.69 109 GLU A CA 1
ATOM 864 C C . GLU A 1 109 ? 6.939 2.577 -17.603 1.00 86.69 109 GLU A C 1
ATOM 866 O O . GLU A 1 109 ? 7.749 3.237 -18.251 1.00 86.69 109 GLU A O 1
ATOM 871 N N . TYR A 1 110 ? 6.801 2.739 -16.284 1.00 84.94 110 TYR A N 1
ATOM 872 C CA . TYR A 1 110 ? 7.584 3.707 -15.508 1.00 84.94 110 TYR A CA 1
ATOM 873 C C . TYR A 1 110 ? 9.084 3.381 -15.499 1.00 84.94 110 TYR A C 1
ATOM 875 O O . TYR A 1 110 ? 9.914 4.271 -15.683 1.00 84.94 110 TYR A O 1
ATOM 883 N N . VAL A 1 111 ? 9.443 2.105 -15.319 1.00 84.81 111 VAL A N 1
ATOM 884 C CA . VAL A 1 111 ? 10.840 1.648 -15.412 1.00 84.81 111 VAL A CA 1
ATOM 885 C C . VAL A 1 111 ? 11.378 1.858 -16.832 1.00 84.81 111 VAL A C 1
ATOM 887 O O . VAL A 1 111 ? 12.504 2.320 -16.987 1.00 84.81 111 VAL A O 1
ATOM 890 N N . GLY A 1 112 ? 10.553 1.595 -17.849 1.00 82.38 112 GLY A N 1
ATOM 891 C CA . GLY A 1 112 ? 10.830 1.825 -19.268 1.00 82.38 112 GLY A CA 1
ATOM 892 C C . GLY A 1 112 ? 11.115 3.284 -19.621 1.00 82.38 112 GLY A C 1
ATOM 893 O O . GLY A 1 112 ? 12.040 3.551 -20.374 1.00 82.38 112 GLY A O 1
ATOM 894 N N . GLN A 1 113 ? 10.366 4.235 -19.059 1.00 82.69 113 GLN A N 1
ATOM 895 C CA . GLN A 1 113 ? 10.593 5.674 -19.279 1.00 82.69 113 GLN A CA 1
ATOM 896 C C . GLN A 1 113 ? 11.837 6.221 -18.565 1.00 82.69 113 GLN A C 1
ATOM 898 O O . GL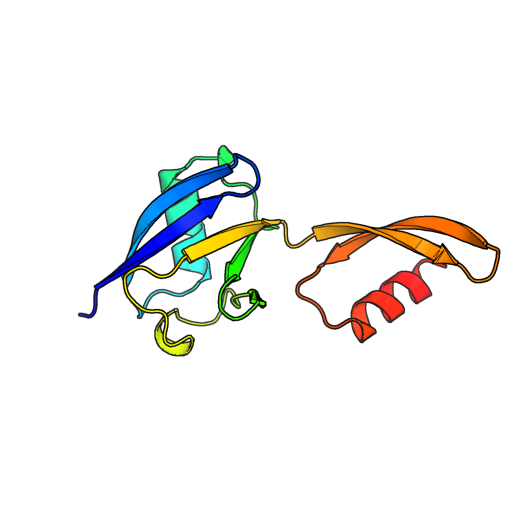N A 1 113 ? 12.313 7.302 -18.899 1.00 82.69 113 GLN A O 1
ATOM 903 N N . LYS A 1 114 ? 12.321 5.521 -17.535 1.00 74.31 114 LYS A N 1
ATOM 904 C CA . LYS A 1 114 ? 13.494 5.906 -16.735 1.00 74.31 114 LYS A CA 1
ATOM 905 C C . LYS A 1 114 ? 14.797 5.243 -17.212 1.00 74.31 114 LYS A C 1
ATOM 907 O O . LYS A 1 114 ? 15.838 5.475 -16.587 1.00 74.31 114 LYS A O 1
ATOM 912 N N . LEU A 1 115 ? 14.720 4.390 -18.234 1.00 68.81 115 LEU A N 1
ATOM 913 C CA . LEU A 1 115 ? 15.859 3.820 -18.959 1.00 68.81 115 LEU A CA 1
ATOM 914 C C . LEU A 1 115 ? 16.445 4.862 -19.912 1.00 68.81 115 LEU A C 1
ATOM 916 O O . LEU A 1 115 ? 17.691 4.974 -19.892 1.00 68.81 115 LEU A O 1
#

pLDDT: mean 79.07, std 8.42, range [47.66, 90.06]